Protein AF-I1CTW8-F1 (afdb_monomer)

Radius of gyration: 18.55 Å; Cα contacts (8 Å, |Δi|>4): 45; chains: 1; bounding box: 42×31×44 Å

Nearest PDB structures (foldseek):
  6qec-assembly1_A  TM=6.643E-01  e=1.396E+00  Arabidopsis thaliana
  6tye-assembly1_F  TM=2.296E-01  e=2.376E+00  Mycobacterium tuberculosis

Organism: Rhizopus delemar (strain RA 99-880 / ATCC MYA-4621 / FGSC 9543 / NRRL 43880) (NCBI:txid246409)

pLDDT: mean 83.56, std 7.13, range [63.59, 91.94]

Foldseek 3Di:
DVVVVQVVVCVVPVDGDPVPPCPVVDDDDPCPPPVNVVVLVVVLVPDDPVQNDLVNSQCCCQPPVCCVPVVDNDDRDPSVNSVVSVVD

Secondary structure (DSSP, 8-state):
-HHHHHHHHHHHHSS--GGGTTTT--PPPGGGSHHHHHHHHHHHHHS-TTT--HHHHHHHIIIIIHHHHH-S-PPPPPHHHHHHHHH-

Mean predicted aligned error: 9.28 Å

Solvent-accessible surface area (backbone atoms only — not comparable to full-atom values): 5539 Å² total; per-residue (Å²): 112,72,67,63,55,50,52,53,43,26,74,74,68,77,47,68,60,78,93,61,56,62,78,82,59,78,75,79,58,72,68,71,37,69,71,52,36,49,54,54,49,54,53,57,72,71,44,54,79,92,61,66,40,75,67,50,54,48,48,46,41,55,70,46,48,36,52,74,75,64,74,47,95,68,80,72,80,54,67,70,59,53,53,53,61,78,74,109

Structure (mmCIF, N/CA/C/O backbone):
data_AF-I1CTW8-F1
#
_entry.id   AF-I1CTW8-F1
#
loop_
_atom_site.group_PDB
_atom_site.id
_atom_site.type_symbol
_atom_site.label_atom_id
_atom_site.label_alt_id
_atom_site.label_comp_id
_atom_site.label_asym_id
_atom_site.label_entity_id
_atom_site.label_seq_id
_atom_site.pdbx_PDB_ins_code
_atom_site.Cartn_x
_atom_site.Cartn_y
_atom_site.Cartn_z
_atom_site.occupancy
_atom_site.B_iso_or_equiv
_atom_site.auth_seq_id
_atom_site.auth_comp_id
_atom_site.auth_asym_id
_atom_site.auth_atom_id
_atom_site.pdbx_PDB_model_num
ATOM 1 N N . MET A 1 1 ? 19.955 17.498 -16.075 1.00 66.69 1 MET A N 1
ATOM 2 C CA . MET A 1 1 ? 18.760 16.635 -16.218 1.00 66.69 1 MET A CA 1
ATOM 3 C C . MET A 1 1 ? 19.192 15.178 -16.354 1.00 66.69 1 MET A C 1
ATOM 5 O O . MET A 1 1 ? 19.807 14.833 -17.359 1.00 66.69 1 MET A O 1
ATOM 9 N N . ALA A 1 2 ? 18.927 14.340 -15.347 1.00 75.19 2 ALA A N 1
ATOM 10 C CA . ALA A 1 2 ? 19.345 12.931 -15.327 1.00 75.19 2 ALA A CA 1
ATOM 11 C C . ALA A 1 2 ? 18.789 12.126 -16.520 1.00 75.19 2 ALA A C 1
ATOM 13 O O . ALA A 1 2 ? 19.529 11.373 -17.144 1.00 75.19 2 ALA A O 1
ATOM 14 N N . ILE A 1 3 ? 17.546 12.410 -16.923 1.00 78.69 3 ILE A N 1
ATOM 15 C CA . ILE A 1 3 ? 16.872 11.788 -18.075 1.00 78.69 3 ILE A CA 1
ATOM 16 C C . ILE A 1 3 ? 17.654 12.006 -19.381 1.00 78.69 3 ILE A C 1
ATOM 18 O O . ILE A 1 3 ? 17.897 11.061 -20.124 1.00 78.69 3 ILE A O 1
ATOM 22 N N . VAL A 1 4 ? 18.130 13.230 -19.637 1.00 85.06 4 VAL A N 1
ATOM 23 C CA . VAL A 1 4 ? 18.912 13.552 -20.849 1.00 85.06 4 VAL A CA 1
ATOM 24 C C . VAL A 1 4 ? 20.244 12.797 -20.869 1.00 85.06 4 VAL A C 1
ATOM 26 O O . VAL A 1 4 ? 20.703 12.367 -21.924 1.00 85.06 4 VAL A O 1
ATOM 29 N N . LYS A 1 5 ? 20.873 12.609 -19.703 1.00 85.25 5 LYS A N 1
ATOM 30 C CA . LYS A 1 5 ? 22.130 11.858 -19.582 1.00 85.25 5 LYS A CA 1
ATOM 31 C C . LYS A 1 5 ? 21.924 10.371 -19.891 1.00 85.25 5 LYS A C 1
ATOM 33 O O . LYS A 1 5 ? 22.756 9.782 -20.571 1.00 85.25 5 LYS A O 1
ATOM 38 N N . TRP A 1 6 ? 20.821 9.789 -19.430 1.00 83.25 6 TRP A N 1
ATOM 39 C CA . TRP A 1 6 ? 20.485 8.382 -19.667 1.00 83.25 6 TRP A CA 1
ATOM 40 C C . TRP A 1 6 ? 20.041 8.125 -21.103 1.00 83.25 6 TRP A C 1
ATOM 42 O O . TRP A 1 6 ? 20.448 7.132 -21.693 1.00 83.25 6 TRP A O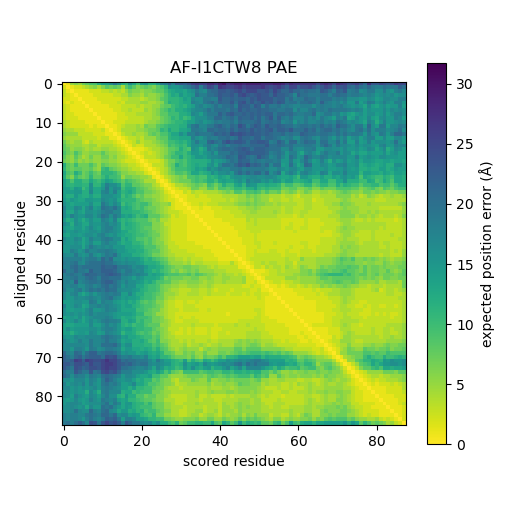 1
ATOM 52 N N . ALA A 1 7 ? 19.295 9.055 -21.703 1.00 85.44 7 ALA A N 1
ATOM 53 C CA . ALA A 1 7 ? 18.963 8.992 -23.123 1.00 85.44 7 ALA A CA 1
ATOM 54 C C . ALA A 1 7 ? 20.232 8.967 -23.991 1.00 85.44 7 ALA A C 1
ATOM 56 O O . ALA A 1 7 ? 20.349 8.138 -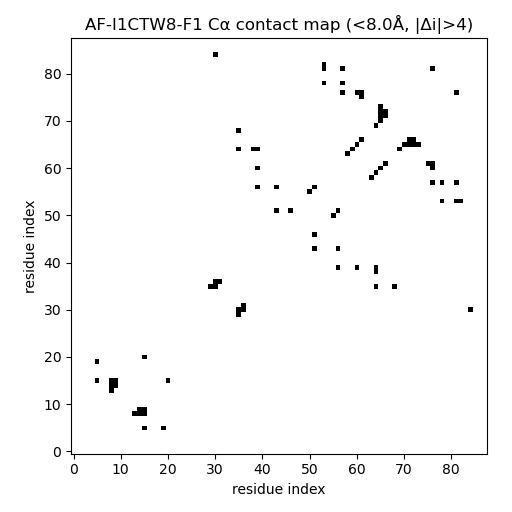24.887 1.00 85.44 7 ALA A O 1
ATOM 57 N N . LYS A 1 8 ? 21.222 9.817 -23.682 1.00 90.50 8 LYS A N 1
ATOM 58 C CA . LYS A 1 8 ? 22.516 9.822 -24.385 1.00 90.50 8 LYS A CA 1
ATOM 59 C C . LYS A 1 8 ? 23.299 8.517 -24.212 1.00 90.50 8 LYS A C 1
ATOM 61 O O . LYS A 1 8 ? 23.900 8.059 -25.173 1.00 90.50 8 LYS A O 1
ATOM 66 N N . GLU A 1 9 ? 23.295 7.935 -23.015 1.00 88.06 9 GLU A N 1
ATOM 67 C CA . GLU A 1 9 ? 23.939 6.641 -22.728 1.00 88.06 9 GLU A CA 1
ATOM 68 C C . GLU A 1 9 ? 23.283 5.497 -23.506 1.00 88.06 9 GLU A C 1
ATOM 70 O O . GLU A 1 9 ? 23.972 4.713 -24.149 1.00 88.06 9 GLU A O 1
ATOM 75 N N . TYR A 1 10 ? 21.951 5.435 -23.514 1.00 87.31 10 TYR A N 1
ATOM 76 C CA . TYR A 1 10 ? 21.226 4.424 -24.274 1.00 87.31 10 TYR A CA 1
ATOM 77 C C . TYR A 1 10 ? 21.464 4.561 -25.782 1.00 87.31 10 TYR A C 1
ATOM 79 O O . TYR A 1 10 ? 21.706 3.566 -26.455 1.00 87.31 10 TYR A O 1
ATOM 87 N N . LEU A 1 11 ? 21.454 5.790 -26.311 1.00 90.50 11 LEU A N 1
ATOM 88 C CA . LEU A 1 11 ? 21.737 6.039 -27.727 1.00 90.50 11 LEU A CA 1
ATOM 89 C C . LEU A 1 11 ? 23.165 5.641 -28.126 1.00 90.50 11 LEU A C 1
ATOM 91 O O . LEU A 1 11 ? 23.371 5.239 -29.266 1.00 90.50 11 LEU A O 1
ATOM 95 N N . SER A 1 12 ? 24.145 5.751 -27.223 1.00 91.50 12 SER A N 1
ATOM 96 C CA . SER A 1 12 ? 25.536 5.403 -27.529 1.00 91.50 12 SER A CA 1
ATOM 97 C C . SER A 1 12 ? 25.870 3.928 -27.303 1.00 91.50 12 SER A C 1
ATOM 99 O O . SER A 1 12 ? 26.693 3.384 -28.032 1.00 91.50 12 SER A O 1
ATOM 101 N N . GLN A 1 13 ? 25.264 3.282 -26.304 1.00 89.00 13 GLN A N 1
ATOM 102 C CA . GLN A 1 13 ? 25.616 1.918 -25.884 1.00 89.00 13 GLN A CA 1
ATOM 103 C C . GLN A 1 13 ? 24.549 0.873 -26.234 1.00 89.00 13 GLN A C 1
ATOM 105 O O . GLN A 1 13 ? 24.789 -0.320 -26.072 1.00 89.00 13 GLN A O 1
ATOM 110 N N . GLY A 1 14 ? 23.360 1.296 -26.670 1.00 86.88 14 GLY A N 1
ATOM 111 C CA . GLY A 1 14 ? 22.204 0.426 -26.919 1.00 86.88 14 GLY A CA 1
ATOM 112 C C . GLY A 1 14 ? 21.556 -0.139 -25.649 1.00 86.88 14 GLY A C 1
ATOM 113 O O . GLY A 1 14 ? 20.527 -0.805 -25.727 1.00 86.88 14 GLY A O 1
ATOM 114 N N . VAL A 1 15 ? 22.134 0.121 -24.473 1.00 85.94 15 VAL A N 1
ATOM 115 C CA . VAL A 1 15 ? 21.662 -0.353 -23.169 1.00 85.94 15 VAL A CA 1
ATOM 116 C C . VAL A 1 15 ? 21.920 0.699 -22.095 1.00 85.94 15 VAL A C 1
ATOM 118 O O . VAL A 1 15 ? 22.874 1.468 -22.169 1.00 85.94 15 VAL A O 1
ATOM 121 N N . LEU A 1 16 ? 21.072 0.725 -21.067 1.00 85.44 16 LEU A N 1
ATOM 122 C CA . LEU A 1 16 ? 21.348 1.480 -19.844 1.00 85.44 16 LEU A CA 1
ATOM 123 C C . LEU A 1 16 ? 22.185 0.628 -18.896 1.00 85.44 16 LEU A C 1
ATOM 125 O O . LEU A 1 16 ? 21.925 -0.569 -18.745 1.00 85.44 16 LEU A O 1
ATOM 129 N N . SER A 1 17 ? 23.126 1.252 -18.192 1.00 83.06 17 SER A N 1
ATOM 130 C CA . SER A 1 17 ? 23.831 0.591 -17.096 1.00 83.06 17 SER A CA 1
ATOM 131 C C . SER A 1 17 ? 22.860 0.016 -16.056 1.00 83.06 17 SER A C 1
ATOM 133 O O . SER A 1 17 ? 21.829 0.603 -15.726 1.00 83.06 17 SER A O 1
ATOM 135 N N . ARG A 1 18 ? 23.196 -1.162 -15.516 1.00 80.31 18 ARG A N 1
ATOM 136 C CA . ARG A 1 18 ? 22.304 -1.983 -14.674 1.00 80.31 18 ARG A CA 1
ATOM 137 C C . ARG A 1 18 ? 21.714 -1.232 -13.472 1.00 80.31 18 ARG A C 1
ATOM 139 O O . ARG A 1 18 ? 20.557 -1.433 -13.137 1.00 80.31 18 ARG A O 1
ATOM 146 N N . HIS A 1 19 ? 22.484 -0.326 -12.868 1.00 78.44 19 HIS A N 1
ATOM 147 C CA . HIS A 1 19 ? 22.061 0.499 -11.729 1.00 78.44 19 HIS A CA 1
ATOM 148 C C . HIS A 1 19 ? 21.076 1.627 -12.101 1.00 78.44 19 HIS A C 1
ATOM 150 O O . HIS A 1 19 ? 20.529 2.276 -11.216 1.00 78.44 19 HIS A O 1
ATOM 156 N N . ARG A 1 20 ? 20.868 1.886 -13.398 1.00 73.12 20 ARG A N 1
ATOM 157 C CA . ARG A 1 20 ? 19.946 2.906 -13.932 1.00 73.12 20 ARG A CA 1
ATOM 158 C C . ARG A 1 20 ? 18.678 2.306 -14.523 1.00 73.12 20 ARG A C 1
ATOM 160 O O . ARG A 1 20 ? 17.720 3.029 -14.792 1.00 73.12 20 ARG A O 1
ATOM 167 N N . GLN A 1 21 ? 18.660 0.994 -14.726 1.00 79.44 21 GLN A N 1
ATOM 168 C CA . GLN A 1 21 ? 17.478 0.292 -15.198 1.00 79.44 21 GLN A CA 1
ATOM 169 C C . GLN A 1 21 ? 16.404 0.303 -14.104 1.00 79.44 21 GLN A C 1
ATOM 171 O O . GLN A 1 21 ? 16.684 0.044 -12.938 1.00 79.44 21 GLN A O 1
ATOM 176 N N . GLY A 1 22 ? 15.167 0.635 -14.477 1.00 75.56 22 GLY A N 1
ATOM 177 C CA . GLY A 1 22 ? 14.024 0.588 -13.563 1.00 75.56 22 GLY A CA 1
ATOM 178 C C . GLY A 1 22 ? 13.935 1.719 -12.530 1.00 75.56 22 GLY A C 1
ATOM 179 O O . GLY A 1 22 ? 12.991 1.712 -11.750 1.00 75.56 22 GLY A O 1
ATOM 180 N N . VAL A 1 23 ? 14.826 2.721 -12.549 1.00 77.44 23 VAL A N 1
ATOM 181 C CA . VAL A 1 23 ? 14.795 3.866 -11.604 1.00 77.44 23 VAL A CA 1
ATOM 182 C C . VAL A 1 23 ? 13.459 4.622 -11.636 1.00 77.44 23 VAL A C 1
ATOM 184 O O . VAL A 1 23 ? 13.003 5.133 -10.619 1.00 77.44 23 VAL A O 1
ATOM 187 N N . HIS A 1 24 ? 12.806 4.667 -12.798 1.00 70.56 24 HIS A N 1
ATOM 188 C CA . HIS A 1 24 ? 11.484 5.278 -12.965 1.00 70.56 24 HIS A CA 1
ATOM 189 C C . HIS A 1 24 ? 10.338 4.267 -13.038 1.00 70.56 24 HIS A C 1
ATOM 191 O O . HIS A 1 24 ? 9.184 4.660 -13.204 1.00 70.56 24 HIS A O 1
ATOM 197 N N . SER A 1 25 ? 10.630 2.972 -12.910 1.00 72.44 25 SER A N 1
ATOM 198 C CA . SER A 1 25 ? 9.586 1.961 -12.835 1.00 72.44 25 SER A CA 1
ATOM 199 C C . SER A 1 25 ? 8.897 2.086 -11.481 1.00 72.44 25 SER A C 1
ATOM 201 O O . SER A 1 25 ? 9.434 1.662 -10.459 1.00 72.44 25 SER A O 1
ATOM 203 N N . LYS A 1 26 ? 7.695 2.666 -11.463 1.00 70.38 26 LYS A N 1
ATOM 204 C CA . LYS A 1 26 ? 6.856 2.681 -10.264 1.00 70.38 26 LYS A CA 1
ATOM 205 C C . LYS A 1 26 ? 6.441 1.243 -9.961 1.00 70.38 26 LYS A C 1
ATOM 207 O O . LYS A 1 26 ? 5.692 0.640 -10.728 1.00 70.38 26 LYS A O 1
ATOM 212 N N . ARG A 1 27 ? 6.934 0.673 -8.859 1.00 70.94 27 ARG A N 1
ATOM 213 C CA . ARG A 1 27 ? 6.353 -0.566 -8.330 1.00 70.94 27 ARG A CA 1
ATOM 214 C C . ARG A 1 27 ? 4.946 -0.234 -7.849 1.00 70.94 27 ARG A C 1
ATOM 216 O O . ARG A 1 27 ? 4.775 0.728 -7.104 1.00 70.94 27 ARG A O 1
ATOM 223 N N . LYS A 1 28 ? 3.950 -1.000 -8.295 1.00 73.50 28 LYS A N 1
ATOM 224 C CA . LYS A 1 28 ? 2.612 -0.909 -7.708 1.00 73.50 28 LYS A CA 1
ATOM 225 C C . LYS A 1 28 ? 2.727 -1.280 -6.231 1.00 73.50 28 LYS A C 1
ATOM 227 O O . LYS A 1 28 ? 3.375 -2.275 -5.904 1.00 73.50 28 LYS A O 1
ATOM 232 N N . SER A 1 29 ? 2.154 -0.450 -5.363 1.00 78.94 29 SER A N 1
ATOM 233 C CA . SER A 1 29 ? 2.036 -0.780 -3.945 1.00 78.94 29 SER A CA 1
ATOM 234 C C . SER A 1 29 ? 1.168 -2.027 -3.800 1.00 78.94 29 SER A C 1
ATOM 236 O O . SER A 1 29 ? 0.207 -2.185 -4.551 1.00 78.94 29 SER A O 1
ATOM 238 N N . PHE A 1 30 ? 1.471 -2.887 -2.828 1.00 82.69 30 PHE A N 1
ATOM 239 C CA . PHE A 1 30 ? 0.581 -4.000 -2.492 1.00 82.69 30 PHE A CA 1
ATOM 240 C C . PHE A 1 30 ? -0.769 -3.493 -1.960 1.00 82.69 30 PHE A C 1
ATOM 242 O O . PHE A 1 30 ? -1.774 -4.165 -2.123 1.00 82.69 30 PHE A O 1
ATOM 249 N N . LEU A 1 31 ? -0.812 -2.274 -1.405 1.00 84.31 31 LEU A N 1
ATOM 250 C CA . LEU A 1 31 ? -2.059 -1.613 -1.006 1.00 84.31 31 LEU A CA 1
ATOM 251 C C . LEU A 1 31 ? -2.994 -1.335 -2.195 1.00 84.31 31 LEU A C 1
ATOM 253 O O . LEU A 1 31 ? -4.176 -1.090 -1.993 1.00 84.31 31 LEU A O 1
ATOM 257 N N . ASN A 1 32 ? -2.486 -1.389 -3.433 1.00 83.50 32 ASN A N 1
ATOM 258 C CA . ASN A 1 32 ? -3.302 -1.237 -4.639 1.00 83.50 32 ASN A CA 1
ATOM 259 C C . ASN A 1 32 ? -3.924 -2.561 -5.105 1.00 83.50 32 ASN A C 1
ATOM 261 O O . ASN A 1 32 ? -4.624 -2.568 -6.118 1.00 83.50 32 ASN A O 1
ATOM 265 N N . ASP A 1 33 ? -3.637 -3.672 -4.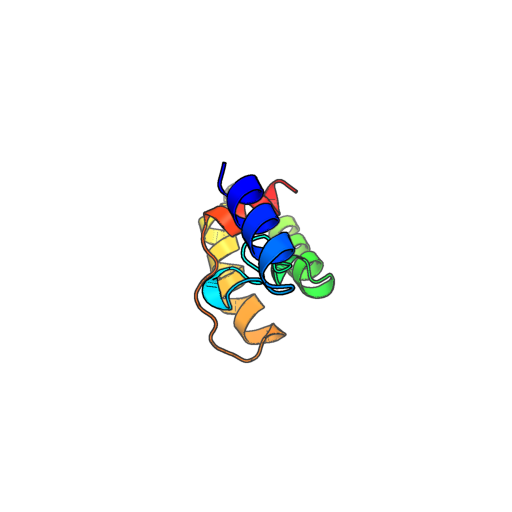427 1.00 87.94 33 ASP A N 1
ATOM 266 C CA . ASP A 1 33 ? -4.354 -4.922 -4.639 1.00 87.94 33 ASP A CA 1
ATOM 267 C C . ASP A 1 33 ? -5.820 -4.759 -4.212 1.00 87.94 33 ASP A C 1
ATOM 269 O O . ASP A 1 33 ? -6.105 -4.121 -3.198 1.00 87.94 33 ASP A O 1
ATOM 273 N N . ALA A 1 34 ? -6.751 -5.284 -5.009 1.00 87.69 34 ALA A N 1
ATOM 274 C CA . ALA A 1 34 ? -8.178 -5.033 -4.821 1.00 87.69 34 ALA A CA 1
ATOM 275 C C . ALA A 1 34 ? -8.690 -5.591 -3.486 1.00 87.69 34 ALA A C 1
ATOM 277 O O . ALA A 1 34 ? -9.376 -4.877 -2.756 1.00 87.69 34 ALA A O 1
ATOM 278 N N . ASP A 1 35 ? -8.282 -6.812 -3.135 1.00 88.81 35 ASP A N 1
ATOM 279 C CA . ASP A 1 35 ? -8.712 -7.479 -1.906 1.00 88.81 35 ASP A CA 1
ATOM 280 C C . ASP A 1 35 ? -8.141 -6.771 -0.674 1.00 88.81 35 ASP A C 1
ATOM 282 O O . ASP A 1 35 ? -8.802 -6.642 0.357 1.00 88.81 35 ASP A O 1
ATOM 286 N N . ILE A 1 36 ? -6.888 -6.316 -0.771 1.00 89.00 36 ILE A N 1
ATOM 287 C CA . ILE A 1 36 ? -6.221 -5.573 0.301 1.00 89.00 36 ILE A CA 1
ATOM 288 C C . ILE A 1 36 ? -6.874 -4.204 0.480 1.00 89.00 36 ILE A C 1
ATOM 290 O O . ILE A 1 36 ? -7.145 -3.792 1.610 1.00 89.00 36 ILE A O 1
ATOM 294 N N . LYS A 1 37 ? -7.158 -3.513 -0.627 1.00 88.62 37 LYS A N 1
ATOM 295 C CA . LYS A 1 37 ? -7.816 -2.209 -0.610 1.00 88.62 37 LYS A CA 1
ATOM 296 C C . LYS A 1 37 ? -9.204 -2.297 0.015 1.00 88.62 37 LYS A C 1
ATOM 298 O O . LYS A 1 37 ? -9.527 -1.486 0.880 1.00 88.62 37 LYS A O 1
ATOM 303 N N . GLU A 1 38 ? -9.997 -3.288 -0.380 1.00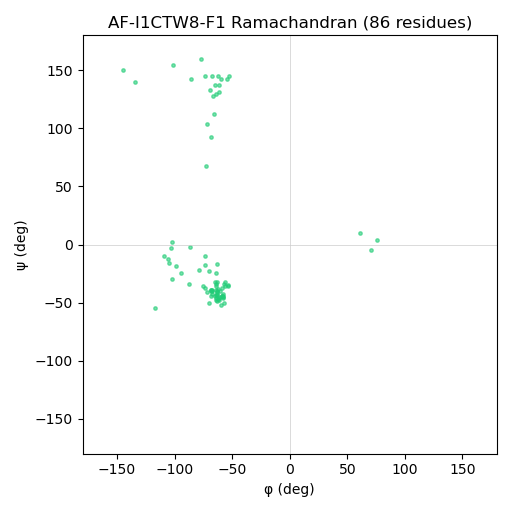 90.12 38 GLU A N 1
ATOM 304 C CA . GLU A 1 38 ? -11.327 -3.523 0.183 1.00 90.12 38 GLU A CA 1
ATOM 305 C C . GLU A 1 38 ? -11.258 -3.817 1.685 1.00 90.12 38 GLU A C 1
ATOM 307 O O . GLU A 1 38 ? -11.937 -3.157 2.467 1.00 90.12 38 GLU A O 1
ATOM 312 N N . MET A 1 39 ? -10.362 -4.712 2.109 1.00 90.94 39 MET A N 1
ATOM 313 C CA . MET A 1 39 ? -10.184 -5.055 3.522 1.00 90.94 39 MET A CA 1
ATOM 314 C C . MET A 1 39 ? -9.828 -3.841 4.391 1.00 90.94 39 MET A C 1
ATOM 316 O O . MET A 1 39 ? -10.397 -3.660 5.465 1.00 90.94 39 MET A O 1
ATOM 320 N N . VAL A 1 40 ? -8.907 -2.988 3.931 1.00 90.06 40 VAL A N 1
ATOM 321 C CA . VAL A 1 40 ? -8.524 -1.771 4.663 1.00 90.06 40 VAL A CA 1
ATOM 322 C C . VAL A 1 40 ? -9.673 -0.759 4.701 1.00 90.06 40 VAL A C 1
ATOM 324 O O . VAL A 1 40 ? -9.880 -0.110 5.723 1.00 90.06 40 VAL A O 1
ATOM 327 N N . LEU A 1 41 ? -10.430 -0.612 3.610 1.00 89.50 41 LEU A N 1
ATOM 328 C CA . LEU A 1 41 ? -11.562 0.315 3.559 1.00 89.50 41 LEU A CA 1
ATOM 329 C C . LEU A 1 41 ? -12.718 -0.119 4.460 1.00 89.50 41 LEU A C 1
ATOM 331 O O . LEU A 1 41 ? -13.313 0.738 5.109 1.00 89.50 41 LEU A O 1
ATOM 335 N N . GLU A 1 42 ? -13.032 -1.411 4.517 1.00 91.94 42 GLU A N 1
ATOM 336 C CA . GLU A 1 42 ? -14.063 -1.938 5.418 1.00 91.94 42 GLU A CA 1
ATOM 337 C C . GLU A 1 42 ? -13.694 -1.714 6.887 1.00 91.94 42 GLU A C 1
ATOM 339 O O . GLU A 1 42 ? -14.528 -1.256 7.668 1.00 91.94 42 GLU A O 1
ATOM 344 N N . GLU A 1 43 ? -12.424 -1.909 7.246 1.00 90.94 43 GLU A N 1
ATOM 345 C CA . GLU A 1 43 ? -11.944 -1.608 8.595 1.00 90.94 43 GLU A CA 1
ATOM 346 C C . GLU A 1 43 ? -12.084 -0.108 8.918 1.00 90.94 43 GLU A C 1
ATOM 348 O O . GLU A 1 43 ? -12.635 0.265 9.954 1.00 90.94 43 GLU A O 1
ATOM 353 N N . ILE A 1 44 ? -11.671 0.775 8.000 1.00 89.94 44 ILE A N 1
ATOM 354 C CA . ILE A 1 44 ? -11.812 2.232 8.164 1.00 89.94 44 ILE A CA 1
ATOM 355 C C . ILE A 1 44 ? -13.285 2.640 8.307 1.00 89.94 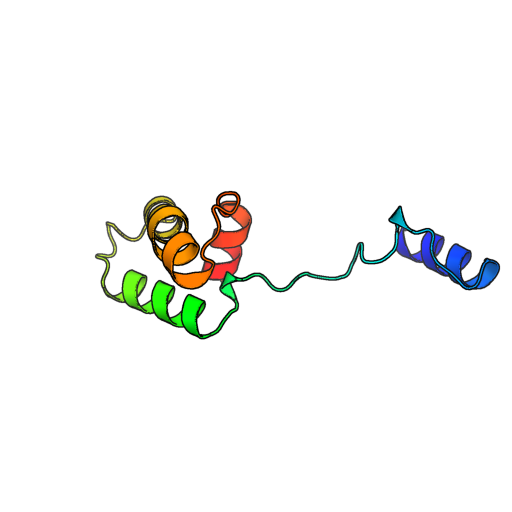44 ILE A C 1
ATOM 357 O O . ILE A 1 44 ? -13.604 3.503 9.124 1.00 89.94 44 ILE A O 1
ATOM 361 N N . ARG A 1 45 ? -14.194 2.028 7.538 1.00 90.38 45 ARG A N 1
ATOM 362 C CA . ARG A 1 45 ? -15.642 2.289 7.613 1.00 90.38 45 ARG A CA 1
ATOM 363 C C . ARG A 1 45 ? -16.244 1.861 8.951 1.00 90.38 45 ARG A C 1
ATOM 365 O O . ARG A 1 45 ? -17.198 2.490 9.403 1.00 90.38 45 ARG A O 1
ATOM 372 N N . GLY A 1 46 ? -15.703 0.811 9.569 1.00 90.19 46 GLY A N 1
ATOM 373 C CA . GLY A 1 46 ? -16.117 0.332 10.889 1.00 90.19 46 GLY A CA 1
ATOM 374 C C . GLY A 1 46 ? -15.563 1.153 12.060 1.00 90.19 46 GLY A C 1
ATOM 375 O O . GLY A 1 46 ? -16.144 1.138 13.147 1.00 90.19 46 GLY A O 1
ATOM 376 N N . MET A 1 47 ? -14.465 1.888 11.858 1.00 91.12 47 MET A N 1
ATOM 377 C CA . MET A 1 47 ? -13.829 2.694 12.902 1.00 91.12 47 MET A CA 1
ATOM 378 C C . MET A 1 47 ? -14.618 3.963 13.231 1.00 91.12 47 MET A C 1
ATOM 380 O O . MET A 1 47 ? -15.169 4.649 12.368 1.00 91.12 47 MET A O 1
ATOM 384 N N . LYS A 1 48 ? -14.607 4.354 14.511 1.00 90.44 48 LYS A N 1
ATOM 385 C CA . LYS A 1 48 ? -15.110 5.674 14.904 1.00 90.44 48 LYS A CA 1
ATOM 386 C C . LYS A 1 48 ? -14.193 6.764 14.339 1.00 90.44 48 LYS A C 1
ATOM 388 O O . LYS A 1 48 ? -12.973 6.603 14.389 1.00 90.44 48 LYS A O 1
ATOM 393 N N . PRO A 1 49 ? -14.725 7.933 13.936 1.00 84.75 49 PRO A N 1
ATOM 394 C CA . PRO A 1 49 ? -13.903 9.029 13.417 1.00 84.75 49 PRO A CA 1
ATOM 395 C C . PRO A 1 49 ? -12.760 9.454 14.352 1.00 84.75 49 PRO A C 1
ATOM 397 O O . PRO A 1 49 ? -11.680 9.791 13.886 1.00 84.75 49 PRO A O 1
ATOM 400 N N . ALA A 1 50 ? -12.975 9.395 15.671 1.00 85.50 50 ALA A N 1
ATOM 401 C CA . ALA A 1 50 ? -11.961 9.730 16.675 1.00 85.50 50 ALA A CA 1
ATOM 402 C C . ALA A 1 50 ? -10.810 8.707 16.765 1.00 85.50 50 ALA A C 1
ATOM 404 O O . ALA A 1 50 ? -9.725 9.040 17.231 1.00 85.50 50 ALA A O 1
ATOM 405 N N . GLU A 1 51 ? -11.050 7.468 16.336 1.00 83.88 51 GLU A N 1
ATOM 406 C CA . GLU A 1 51 ? -10.091 6.356 16.369 1.00 83.88 51 GLU A CA 1
ATOM 407 C C . GLU A 1 51 ? -9.415 6.148 15.002 1.00 83.88 51 GLU A C 1
ATOM 409 O O . GLU A 1 51 ? -8.336 5.553 14.926 1.00 83.88 51 GLU A O 1
ATOM 414 N N . CYS A 1 52 ? -10.017 6.692 13.936 1.00 85.31 52 CYS A N 1
ATOM 415 C CA . CYS A 1 52 ? -9.546 6.665 12.554 1.00 85.31 52 CYS A CA 1
ATOM 416 C C . CYS A 1 52 ? -8.344 7.605 12.345 1.00 85.31 52 CYS A C 1
ATOM 418 O O . CYS A 1 52 ? -8.411 8.628 11.662 1.00 85.31 52 CYS A O 1
ATOM 420 N N . SER A 1 53 ? -7.220 7.250 12.965 1.00 88.88 53 SER A N 1
ATOM 421 C CA . SER A 1 53 ? -5.937 7.924 12.795 1.00 88.88 53 SER A CA 1
ATOM 422 C C . SER A 1 53 ? -5.028 7.142 11.848 1.00 88.88 53 SER A C 1
ATOM 424 O O . SER A 1 53 ? -5.117 5.917 11.743 1.00 88.88 53 SER A O 1
ATOM 426 N N . LEU A 1 54 ? -4.089 7.842 11.205 1.00 87.56 54 LEU A N 1
ATOM 427 C CA . LEU A 1 54 ? -3.087 7.213 10.339 1.00 87.56 54 LEU A CA 1
ATOM 428 C C . LEU A 1 54 ? -2.264 6.154 11.093 1.00 87.56 54 LEU A C 1
ATOM 430 O O . LEU A 1 54 ? -1.940 5.115 10.527 1.00 87.56 54 LEU A O 1
ATOM 434 N N . VAL A 1 55 ? -1.999 6.376 12.385 1.00 89.44 55 VAL A N 1
ATOM 435 C CA . VAL A 1 55 ? -1.297 5.423 13.259 1.00 89.44 55 VAL A CA 1
ATOM 436 C C . VAL A 1 55 ? -2.116 4.146 13.453 1.00 89.44 55 VAL A C 1
ATOM 438 O O . VAL A 1 55 ? -1.571 3.049 13.351 1.00 89.44 55 VAL A O 1
ATOM 441 N N . THR A 1 56 ? -3.424 4.275 13.690 1.00 90.81 56 THR A N 1
ATOM 442 C CA . THR A 1 56 ? -4.331 3.132 13.877 1.00 90.81 56 THR A CA 1
ATOM 443 C C . THR A 1 56 ? -4.427 2.296 12.603 1.00 90.81 56 THR A C 1
ATOM 445 O O . THR A 1 56 ? -4.256 1.079 12.646 1.00 90.81 56 THR A O 1
ATOM 448 N N . ILE A 1 57 ? -4.625 2.953 11.456 1.00 90.81 57 ILE A N 1
ATOM 449 C CA . ILE A 1 57 ? -4.725 2.291 10.149 1.00 90.81 57 ILE A CA 1
ATOM 450 C C . ILE A 1 57 ? -3.404 1.598 9.802 1.00 90.81 57 ILE A C 1
ATOM 452 O O . ILE A 1 57 ? -3.397 0.448 9.367 1.00 90.81 57 ILE A O 1
ATOM 456 N N . LYS A 1 58 ? -2.269 2.264 10.049 1.00 91.19 58 LYS A N 1
ATOM 457 C CA . LYS A 1 58 ? -0.941 1.674 9.856 1.00 91.19 58 LYS A CA 1
ATOM 458 C C . LYS A 1 58 ? -0.765 0.414 10.696 1.00 91.19 58 LYS A C 1
ATOM 460 O O . LYS A 1 58 ? -0.299 -0.596 10.181 1.00 91.19 58 LYS A O 1
ATOM 465 N N . LYS A 1 59 ? -1.158 0.468 11.970 1.00 91.50 59 LYS A N 1
ATOM 466 C CA . LYS A 1 59 ? -1.066 -0.671 12.884 1.00 91.50 59 LYS A CA 1
ATOM 467 C C . LYS A 1 59 ? -1.897 -1.855 12.387 1.00 91.50 59 LYS A C 1
ATOM 469 O O . LYS A 1 59 ? -1.387 -2.966 12.343 1.00 91.50 59 LYS A O 1
ATOM 474 N N . PHE A 1 60 ? -3.129 -1.612 11.939 1.00 91.12 60 PHE A N 1
ATOM 475 C CA . PHE A 1 60 ? -3.967 -2.649 11.333 1.00 91.12 60 PHE A CA 1
ATOM 476 C C . PHE A 1 60 ? -3.310 -3.274 10.092 1.00 91.12 60 PHE A C 1
ATOM 478 O O . PHE A 1 60 ? -3.272 -4.496 9.949 1.00 91.12 60 PHE A O 1
ATOM 485 N N . ILE A 1 61 ? -2.731 -2.454 9.213 1.00 89.94 61 ILE A N 1
ATOM 486 C CA . ILE A 1 61 ? -2.051 -2.950 8.012 1.00 89.94 61 ILE A CA 1
ATOM 487 C C . ILE A 1 61 ? -0.836 -3.813 8.374 1.00 89.94 61 ILE A C 1
ATOM 489 O O . ILE A 1 61 ? -0.693 -4.919 7.851 1.00 89.94 61 ILE A O 1
ATOM 493 N N . ASP A 1 62 ? 0.019 -3.326 9.272 1.00 89.00 62 ASP A N 1
ATOM 494 C CA . ASP A 1 62 ? 1.259 -4.005 9.651 1.00 89.00 62 ASP A CA 1
ATOM 495 C C . ASP A 1 62 ? 0.995 -5.303 10.440 1.00 89.00 62 ASP A C 1
ATOM 497 O O . ASP A 1 62 ? 1.682 -6.302 10.227 1.00 89.00 62 ASP A O 1
ATOM 501 N N . GLU A 1 63 ? -0.001 -5.310 11.334 1.00 89.25 63 GLU A N 1
ATOM 502 C CA . GLU A 1 63 ? -0.259 -6.426 12.256 1.00 89.25 63 GLU A CA 1
ATOM 503 C C . GLU A 1 63 ? -1.295 -7.436 11.740 1.00 89.25 63 GLU A C 1
ATOM 505 O O . GLU A 1 63 ? -1.257 -8.597 12.145 1.00 89.25 63 GLU A O 1
ATOM 510 N N . VAL A 1 64 ? -2.209 -7.035 10.847 1.00 88.88 64 VAL A N 1
ATOM 511 C CA . VAL A 1 64 ? -3.313 -7.895 10.377 1.00 88.88 64 VAL A CA 1
ATOM 512 C C . VAL A 1 64 ? -3.219 -8.166 8.881 1.00 88.88 64 VAL A C 1
ATOM 514 O O . VAL A 1 64 ? -3.187 -9.324 8.459 1.00 88.88 64 VAL A O 1
ATOM 517 N N . VAL A 1 65 ? -3.144 -7.120 8.056 1.00 88.38 65 VAL A N 1
ATOM 518 C CA . VAL A 1 65 ? -3.224 -7.257 6.591 1.00 88.38 65 VAL A CA 1
ATOM 519 C C . VAL A 1 65 ? -1.980 -7.938 6.022 1.00 88.38 65 VAL A C 1
ATOM 521 O O . VAL A 1 65 ? -2.099 -8.912 5.279 1.00 88.38 65 VAL A O 1
ATOM 524 N N . ILE A 1 66 ? -0.782 -7.469 6.387 1.00 85.50 66 ILE A N 1
ATOM 525 C CA . ILE A 1 66 ? 0.478 -8.043 5.893 1.00 85.50 66 ILE A CA 1
ATOM 526 C C . ILE A 1 66 ? 0.591 -9.532 6.269 1.00 85.50 66 ILE A C 1
ATOM 528 O O . ILE A 1 66 ? 0.790 -10.346 5.360 1.00 85.50 66 ILE A O 1
ATOM 532 N N . PRO A 1 67 ? 0.411 -9.944 7.541 1.00 86.44 67 PRO A N 1
ATOM 533 C CA . PRO A 1 67 ? 0.516 -11.355 7.904 1.00 86.44 67 PRO A CA 1
ATOM 534 C C . PRO A 1 67 ? -0.548 -12.235 7.242 1.00 86.44 67 PRO A C 1
ATOM 536 O O . PRO A 1 67 ? -0.232 -13.342 6.811 1.00 86.44 67 PRO A O 1
ATOM 539 N N . SER A 1 68 ? -1.789 -11.749 7.122 1.00 84.94 68 SER A N 1
ATOM 540 C CA .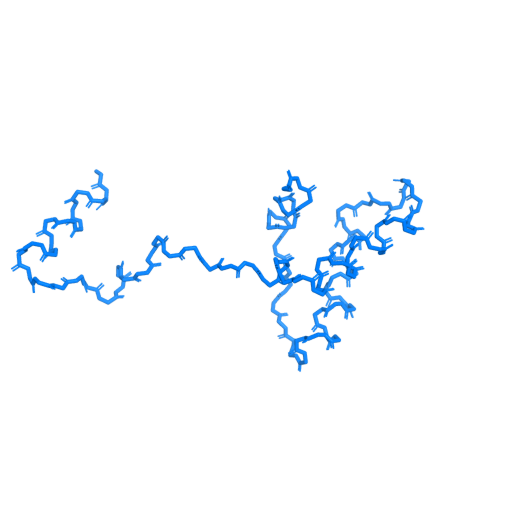 SER A 1 68 ? -2.902 -12.543 6.580 1.00 84.94 68 SER A CA 1
ATOM 541 C C . SER A 1 68 ? -2.858 -12.722 5.061 1.00 84.94 68 SER A C 1
ATOM 543 O O . SER A 1 68 ? -3.240 -13.782 4.568 1.00 84.94 68 SER A O 1
ATOM 545 N N . LYS A 1 69 ? -2.400 -11.712 4.308 1.00 82.31 69 LYS A N 1
ATOM 546 C CA . LYS A 1 69 ? -2.439 -11.722 2.834 1.00 82.31 69 LYS A CA 1
ATOM 547 C C . LYS A 1 69 ? -1.103 -12.032 2.177 1.00 82.31 69 LYS A C 1
ATOM 549 O O . LYS A 1 69 ? -1.089 -12.590 1.084 1.00 82.31 69 LYS A O 1
ATOM 554 N N . LEU A 1 70 ? 0.012 -11.681 2.816 1.00 77.06 70 LEU A N 1
ATOM 555 C CA . LEU A 1 70 ? 1.341 -11.832 2.218 1.00 77.06 70 LEU A CA 1
ATOM 556 C C . LEU A 1 70 ? 2.128 -13.006 2.804 1.00 77.06 70 LEU A C 1
ATOM 558 O O . LEU A 1 70 ? 3.104 -13.424 2.187 1.00 77.06 70 LEU A O 1
ATOM 562 N N . GLY A 1 71 ? 1.726 -13.550 3.962 1.00 68.00 71 GLY A N 1
ATOM 563 C CA . GLY A 1 71 ? 2.343 -14.739 4.571 1.00 68.00 71 GLY A CA 1
ATOM 564 C C . GLY A 1 71 ? 3.830 -14.584 4.925 1.00 68.00 71 GLY A C 1
ATOM 565 O O . GLY A 1 71 ? 4.496 -15.564 5.254 1.00 68.00 71 GLY A O 1
ATOM 566 N N . VAL A 1 72 ? 4.363 -13.363 4.845 1.00 69.19 72 VAL A N 1
ATOM 567 C CA . VAL A 1 72 ? 5.764 -13.016 5.086 1.00 69.19 72 VAL A CA 1
ATOM 568 C C . VAL A 1 72 ? 5.797 -11.772 5.963 1.00 69.19 72 VAL A C 1
ATOM 570 O O . VAL A 1 72 ? 5.025 -10.836 5.753 1.00 69.19 72 VAL A O 1
ATOM 573 N N . ILE A 1 73 ? 6.727 -11.737 6.919 1.00 63.59 73 ILE A N 1
ATOM 574 C CA . ILE A 1 73 ? 7.044 -10.525 7.680 1.00 63.59 73 ILE A CA 1
ATOM 575 C C . ILE A 1 73 ? 7.703 -9.537 6.708 1.00 63.59 73 ILE A C 1
ATOM 577 O O . ILE A 1 73 ? 8.909 -9.596 6.458 1.00 63.59 73 ILE A O 1
ATOM 581 N N . MET A 1 74 ? 6.899 -8.669 6.096 1.00 68.56 74 MET A N 1
ATOM 582 C CA . MET A 1 74 ? 7.409 -7.537 5.327 1.00 68.56 74 MET A CA 1
ATOM 583 C C . MET A 1 74 ? 7.876 -6.419 6.259 1.00 68.56 74 MET A C 1
ATOM 585 O O . MET A 1 74 ? 7.481 -6.339 7.422 1.00 68.56 74 MET A O 1
ATOM 589 N N . GLN A 1 75 ? 8.730 -5.538 5.732 1.00 71.25 75 GLN A N 1
ATOM 590 C CA . GLN A 1 75 ? 9.014 -4.283 6.419 1.00 71.25 75 GLN A CA 1
ATOM 591 C C . GLN A 1 75 ? 7.714 -3.479 6.584 1.00 71.25 75 GLN A C 1
ATOM 593 O O . GLN A 1 75 ? 6.901 -3.476 5.654 1.00 71.25 75 GLN A O 1
ATOM 598 N N . PRO A 1 76 ? 7.535 -2.789 7.726 1.00 78.00 76 PRO A N 1
ATOM 599 C CA . PRO A 1 76 ? 6.369 -1.950 7.970 1.00 78.00 76 PRO A CA 1
ATOM 600 C C . PRO A 1 76 ? 6.146 -0.945 6.844 1.00 78.00 76 PRO A C 1
ATOM 602 O O . PRO A 1 76 ? 7.109 -0.404 6.286 1.00 78.00 76 PRO A O 1
ATOM 605 N N . VAL A 1 77 ? 4.885 -0.649 6.539 1.00 82.88 77 VAL A N 1
ATOM 606 C CA . VAL A 1 77 ? 4.567 0.332 5.495 1.00 82.88 77 VAL A CA 1
ATOM 607 C C . VAL A 1 77 ? 5.071 1.717 5.919 1.00 82.88 77 VAL A C 1
ATOM 609 O O . VAL A 1 77 ? 4.752 2.168 7.022 1.00 82.88 77 VAL A O 1
ATOM 612 N N . PRO A 1 78 ? 5.827 2.445 5.076 1.00 84.81 78 PRO A N 1
ATOM 6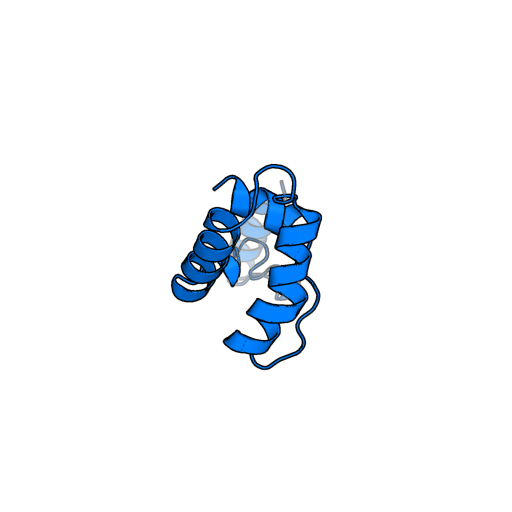13 C CA . PRO A 1 78 ? 6.200 3.822 5.378 1.00 84.81 78 PRO A CA 1
ATOM 614 C C . PRO A 1 78 ? 4.958 4.712 5.501 1.00 84.81 78 PRO A C 1
ATOM 616 O O . PRO A 1 78 ? 4.072 4.658 4.646 1.00 84.81 78 PRO A O 1
ATOM 619 N N . GLU A 1 79 ? 4.920 5.599 6.498 1.00 85.38 79 GLU A N 1
ATOM 620 C CA . GLU A 1 79 ? 3.779 6.508 6.715 1.00 85.38 79 GLU A CA 1
ATOM 621 C C . GLU A 1 79 ? 3.452 7.362 5.486 1.00 85.38 79 GLU A C 1
ATOM 623 O O . GLU A 1 79 ? 2.285 7.574 5.175 1.00 85.38 79 GLU A O 1
ATOM 628 N N . SER A 1 80 ? 4.467 7.785 4.727 1.00 84.56 80 SER A N 1
ATOM 629 C CA . SER A 1 80 ? 4.280 8.535 3.479 1.00 84.56 80 SER A CA 1
ATOM 630 C C . SER A 1 80 ? 3.558 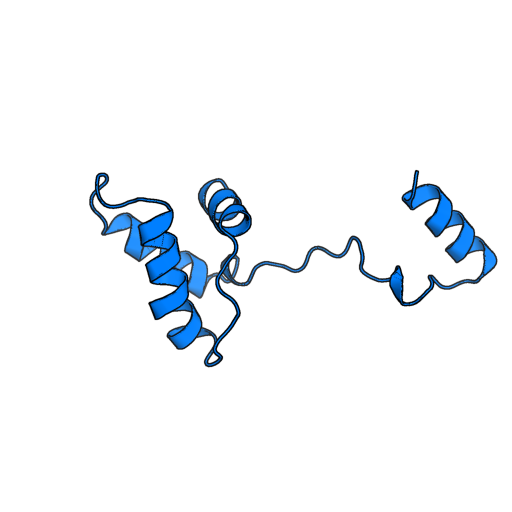7.729 2.396 1.00 84.56 80 SER A C 1
ATOM 632 O O . SER A 1 80 ? 2.780 8.285 1.627 1.00 84.56 80 SER A O 1
ATOM 634 N N . THR A 1 81 ? 3.784 6.414 2.340 1.00 84.06 81 THR A N 1
ATOM 635 C CA . THR A 1 81 ? 3.097 5.522 1.393 1.00 84.06 81 THR A CA 1
ATOM 636 C C . THR A 1 81 ? 1.639 5.341 1.795 1.00 84.06 81 THR A C 1
ATOM 638 O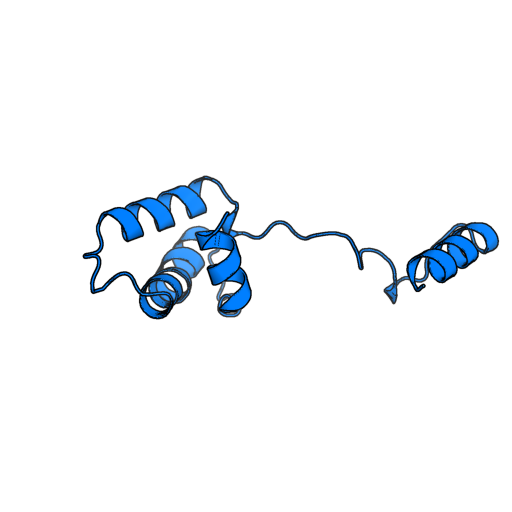 O . THR A 1 81 ? 0.763 5.393 0.936 1.00 84.06 81 THR A O 1
ATOM 641 N N . LEU A 1 82 ? 1.377 5.191 3.096 1.00 84.88 82 LEU A N 1
ATOM 642 C CA . LEU A 1 82 ? 0.021 5.077 3.623 1.00 84.88 82 LEU A CA 1
ATOM 643 C C . LEU A 1 82 ? -0.773 6.379 3.463 1.00 84.88 82 LEU A C 1
ATOM 645 O O . LEU A 1 82 ? -1.928 6.344 3.056 1.00 84.88 82 LEU A O 1
ATOM 649 N N . SER A 1 83 ? -0.149 7.523 3.745 1.00 84.75 83 SER A N 1
ATOM 650 C CA . SER A 1 83 ? -0.761 8.839 3.558 1.00 84.75 83 SER A CA 1
ATOM 651 C C . SER A 1 83 ? -1.198 9.037 2.106 1.00 84.75 83 SER A C 1
ATOM 653 O O . SER A 1 83 ? -2.363 9.331 1.865 1.00 84.75 83 SER A O 1
ATOM 655 N N . ASN A 1 84 ? -0.311 8.776 1.138 1.00 84.00 84 ASN A N 1
ATOM 656 C CA . ASN A 1 84 ? -0.666 8.856 -0.281 1.00 84.00 84 ASN A CA 1
ATOM 657 C C . ASN A 1 84 ? -1.826 7.918 -0.641 1.00 84.00 84 ASN A C 1
ATOM 659 O O . ASN A 1 84 ? -2.732 8.329 -1.350 1.00 84.00 84 ASN A O 1
ATOM 663 N N . TYR A 1 85 ? -1.818 6.689 -0.121 1.00 83.00 85 TYR A N 1
ATOM 664 C CA . TYR A 1 85 ? -2.874 5.707 -0.368 1.00 83.00 85 TYR A CA 1
ATOM 665 C C . TYR A 1 85 ? -4.251 6.151 0.156 1.00 83.00 85 TYR A C 1
ATOM 667 O O . TYR A 1 85 ? -5.256 5.914 -0.503 1.00 83.00 85 TYR A O 1
ATOM 675 N N . LEU A 1 86 ? -4.314 6.804 1.320 1.00 81.69 86 LEU A N 1
ATOM 676 C CA . LEU A 1 86 ? -5.577 7.297 1.888 1.00 81.69 86 LEU A CA 1
ATOM 677 C C . LEU A 1 86 ? -6.128 8.534 1.159 1.00 81.69 86 LEU A C 1
ATOM 679 O O . LEU A 1 86 ? -7.297 8.874 1.332 1.00 81.69 86 LEU A O 1
ATOM 683 N N . HIS A 1 87 ? -5.286 9.216 0.382 1.00 78.56 87 HIS A N 1
ATOM 684 C CA . HIS A 1 87 ? -5.640 10.411 -0.383 1.00 78.56 87 HIS A CA 1
ATOM 685 C C . HIS A 1 87 ? -5.844 10.144 -1.890 1.00 78.56 87 HIS A C 1
ATOM 687 O O . HIS A 1 87 ? -6.194 11.084 -2.606 1.00 78.56 87 HIS A O 1
ATOM 693 N N . GLU A 1 88 ? -5.631 8.908 -2.364 1.00 66.31 88 GLU A N 1
ATOM 694 C CA . GLU A 1 88 ? -5.909 8.436 -3.740 1.00 66.31 88 GLU A CA 1
ATOM 695 C C . GLU A 1 88 ? -7.328 7.867 -3.901 1.00 66.31 88 GLU A C 1
ATOM 697 O O . GLU A 1 88 ? -8.009 8.289 -4.863 1.00 66.31 88 GLU A O 1
#

Sequence (88 aa):
MAIVKWAKEYLSQGVLSRHRQGVHSKRKSFLNDADIKEMVLEEIRGMKPAECSLVTIKKFIDEVVIPSKLGVIMQPVPESTLSNYLHE